Protein AF-A0A373FZ78-F1 (afdb_monomer_lite)

Foldseek 3Di:
DPDPVVVVVVVVVVVVVVVVLVVVLVVVLVVLLVVLVPDPPVPCSVVVSVVSNVVSVVD

Sequence (59 aa):
MSYDFLGDIDRIGMDTYKQGEEDAKKRAIEILASVLENWVHGGDADCIIAEFEEELMKK

Radius of gyration: 18.15 Å; chains: 1; bounding box: 35×23×55 Å

Structure (mmCIF, N/CA/C/O backbone):
data_A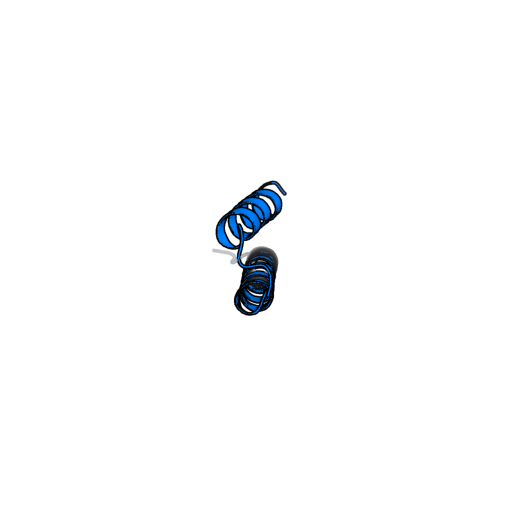F-A0A373FZ78-F1
#
_entry.id   AF-A0A373FZ78-F1
#
loop_
_atom_site.group_PDB
_atom_site.id
_atom_site.type_symbol
_atom_site.label_atom_id
_atom_site.label_alt_id
_atom_site.label_comp_id
_atom_site.label_asym_id
_atom_site.label_entity_id
_atom_site.label_seq_id
_atom_site.pdbx_PDB_ins_code
_atom_site.Cartn_x
_atom_site.Cartn_y
_atom_site.Cartn_z
_atom_site.occupancy
_atom_site.B_iso_or_equiv
_atom_site.auth_seq_id
_atom_site.auth_comp_id
_atom_site.auth_asym_id
_atom_site.auth_atom_id
_atom_site.pdbx_PDB_model_num
ATOM 1 N N . MET A 1 1 ? -20.190 -10.346 36.546 1.00 53.25 1 MET A N 1
ATOM 2 C CA . MET A 1 1 ? -19.794 -9.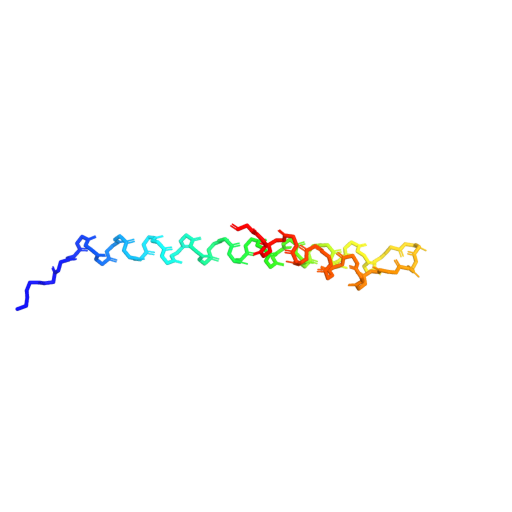880 35.204 1.00 53.25 1 MET A CA 1
ATOM 3 C C . MET A 1 1 ? -20.717 -10.523 34.184 1.00 53.25 1 MET A C 1
ATOM 5 O O . MET A 1 1 ? -20.566 -11.710 33.927 1.00 53.25 1 MET A O 1
ATOM 9 N N . SER A 1 2 ? -21.709 -9.796 33.669 1.00 67.81 2 SER A N 1
ATOM 10 C CA . SER A 1 2 ? -22.414 -10.196 32.448 1.00 67.81 2 SER A CA 1
ATOM 11 C C . SER A 1 2 ? -21.517 -9.799 31.282 1.00 67.81 2 SER A C 1
ATOM 13 O O . SER A 1 2 ? -21.256 -8.618 31.084 1.00 67.81 2 SER A O 1
ATOM 15 N N . TYR A 1 3 ? -20.950 -10.781 30.590 1.00 65.94 3 TYR A N 1
ATOM 16 C CA . TYR A 1 3 ? -20.251 -10.525 29.339 1.00 65.94 3 TYR A CA 1
ATOM 17 C C . TYR A 1 3 ? -21.313 -10.133 28.314 1.00 65.94 3 TYR A C 1
ATOM 19 O O . TYR A 1 3 ? -22.166 -10.955 27.971 1.00 65.94 3 TYR A O 1
ATOM 27 N N . ASP A 1 4 ? -21.302 -8.875 27.879 1.00 80.75 4 ASP A N 1
ATOM 28 C CA . ASP A 1 4 ? -22.190 -8.368 26.836 1.00 80.75 4 ASP A CA 1
ATOM 29 C C . ASP A 1 4 ? -21.722 -8.912 25.481 1.00 80.75 4 ASP A C 1
ATOM 31 O O . ASP A 1 4 ? -21.128 -8.215 24.665 1.00 80.75 4 ASP A O 1
ATOM 35 N N . PHE A 1 5 ? -21.992 -10.201 25.259 1.00 78.31 5 PHE A N 1
ATOM 36 C CA . PHE A 1 5 ? -21.600 -10.988 24.086 1.00 78.31 5 PHE A CA 1
ATOM 37 C C . PHE A 1 5 ? -21.939 -10.299 22.753 1.00 78.31 5 PHE A C 1
ATOM 39 O O . PHE A 1 5 ? -21.196 -10.413 21.783 1.00 78.31 5 PHE A O 1
ATOM 46 N N . LEU A 1 6 ? -23.041 -9.544 22.714 1.00 77.50 6 LEU A N 1
ATOM 47 C CA . LEU A 1 6 ? -23.439 -8.758 21.545 1.00 77.50 6 LEU A CA 1
ATOM 48 C C . LEU A 1 6 ? -22.504 -7.564 21.287 1.00 77.50 6 LEU A C 1
ATOM 50 O O . LEU A 1 6 ? -22.212 -7.270 20.133 1.00 77.50 6 LEU A O 1
ATOM 54 N N . GLY A 1 7 ? -22.003 -6.910 22.338 1.00 81.19 7 GLY A N 1
ATOM 55 C CA . GLY A 1 7 ? -21.037 -5.815 22.216 1.00 81.19 7 GLY A CA 1
ATOM 56 C C . GLY A 1 7 ? -19.656 -6.293 21.767 1.00 81.19 7 GLY A C 1
ATOM 57 O O . GLY A 1 7 ? -18.974 -5.600 21.015 1.00 81.19 7 GLY A O 1
ATOM 58 N N . ASP A 1 8 ? -19.256 -7.505 22.162 1.00 82.62 8 ASP A N 1
ATOM 59 C CA . ASP A 1 8 ? -18.004 -8.102 21.690 1.00 82.62 8 ASP A CA 1
ATOM 60 C C . ASP A 1 8 ? -18.052 -8.462 20.197 1.00 82.62 8 ASP A C 1
ATOM 62 O O . ASP A 1 8 ? -17.079 -8.212 19.488 1.00 82.62 8 ASP A O 1
ATOM 66 N N . ILE A 1 9 ? -19.176 -8.990 19.693 1.00 82.56 9 ILE A N 1
ATOM 67 C CA . ILE A 1 9 ? -19.340 -9.278 18.256 1.00 82.56 9 ILE A CA 1
ATOM 68 C C . ILE A 1 9 ? -19.325 -7.991 17.425 1.00 82.56 9 ILE A C 1
ATOM 70 O O . ILE A 1 9 ? -18.675 -7.959 16.381 1.00 82.56 9 ILE A O 1
ATOM 74 N N . ASP A 1 10 ? -20.005 -6.939 17.885 1.00 81.00 10 ASP A N 1
ATOM 75 C CA . ASP A 1 10 ? -20.031 -5.641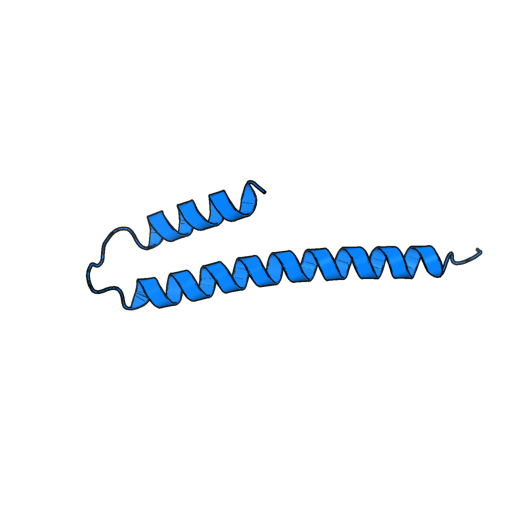 17.199 1.00 81.00 10 ASP A CA 1
ATOM 76 C C . ASP A 1 10 ? -18.620 -5.042 17.083 1.00 81.00 10 ASP A C 1
ATOM 78 O O . ASP A 1 10 ? -18.183 -4.653 15.997 1.00 81.00 10 ASP A O 1
ATOM 82 N N . ARG A 1 11 ? -17.839 -5.107 18.171 1.00 82.88 11 ARG A N 1
ATOM 83 C CA . ARG A 1 11 ? -16.432 -4.690 18.178 1.00 82.88 11 ARG A CA 1
ATOM 84 C C . ARG A 1 11 ? -15.577 -5.506 17.205 1.00 82.88 11 ARG A C 1
ATOM 86 O O . ARG A 1 11 ? -14.851 -4.917 16.411 1.00 82.88 11 ARG A O 1
ATOM 93 N N . ILE A 1 12 ? -15.699 -6.836 17.214 1.00 85.44 12 ILE A N 1
ATOM 94 C CA . ILE A 1 12 ? -14.976 -7.716 16.277 1.00 85.44 12 ILE A CA 1
ATOM 95 C C . ILE A 1 12 ? -15.341 -7.381 14.823 1.00 85.44 12 ILE A C 1
ATOM 97 O O . ILE A 1 12 ? -14.466 -7.330 13.956 1.00 85.44 12 ILE A O 1
ATOM 101 N N . GLY A 1 13 ? -16.620 -7.125 14.540 1.00 84.38 13 GLY A N 1
ATOM 102 C CA . GLY A 1 13 ? -17.081 -6.699 13.219 1.00 84.38 13 GLY A CA 1
ATOM 103 C C . GLY A 1 13 ? -16.450 -5.375 12.782 1.00 84.38 13 GLY A C 1
ATOM 104 O O . GLY A 1 13 ? -15.978 -5.248 11.654 1.00 84.38 13 GLY A O 1
ATOM 105 N N . MET A 1 14 ? -16.370 -4.404 13.689 1.00 85.44 14 MET A N 1
ATOM 106 C CA . MET A 1 14 ? -15.784 -3.100 13.391 1.00 85.44 14 MET A CA 1
ATOM 107 C C . MET A 1 14 ? -14.260 -3.172 13.195 1.00 85.44 14 MET A C 1
ATOM 109 O O . MET A 1 14 ? -13.724 -2.525 12.294 1.00 85.44 14 MET A O 1
ATOM 113 N N . ASP A 1 15 ? -13.565 -3.987 13.988 1.00 86.88 15 ASP A N 1
ATOM 114 C CA . ASP A 1 15 ? -12.117 -4.191 13.873 1.00 86.88 15 ASP A CA 1
ATOM 115 C C . ASP A 1 15 ? -11.750 -4.926 12.574 1.00 86.88 15 ASP A C 1
ATOM 117 O O . ASP A 1 15 ? -10.818 -4.534 11.873 1.00 86.88 15 ASP A O 1
ATOM 121 N N . THR A 1 16 ? -12.522 -5.953 12.203 1.00 85.44 16 THR A N 1
ATOM 122 C CA . THR A 1 16 ? -12.332 -6.685 10.937 1.00 85.44 16 THR A CA 1
ATOM 123 C C . THR A 1 16 ? -12.628 -5.822 9.711 1.00 85.44 16 THR A C 1
ATOM 125 O O . THR A 1 16 ? -11.903 -5.915 8.721 1.00 85.44 16 THR A O 1
ATOM 128 N N . TYR A 1 17 ? -13.630 -4.940 9.776 1.00 85.69 17 TYR A N 1
ATOM 129 C CA . TYR A 1 17 ? -13.894 -3.954 8.725 1.00 85.69 17 TYR A CA 1
ATOM 130 C C . TYR A 1 17 ? -12.711 -2.994 8.537 1.00 85.69 17 TYR A C 1
ATOM 132 O O . TYR A 1 17 ? -12.224 -2.828 7.419 1.00 85.69 17 TYR A O 1
ATOM 140 N N . LYS A 1 18 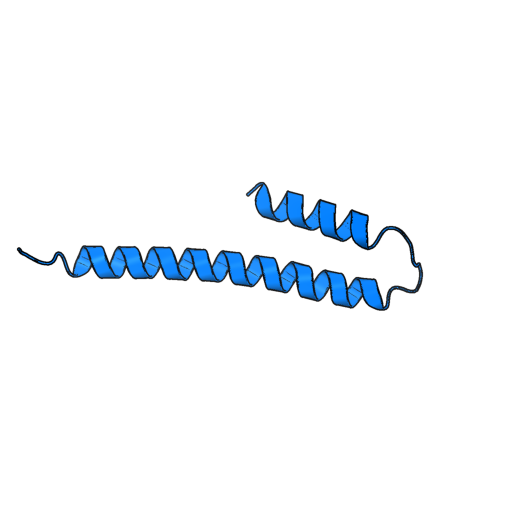? -12.200 -2.411 9.631 1.00 87.44 18 LYS A N 1
ATOM 141 C CA . LYS A 1 18 ? -11.033 -1.515 9.584 1.00 87.44 18 LYS A CA 1
ATOM 142 C C . LYS A 1 18 ? -9.793 -2.216 9.042 1.00 87.44 18 LYS A C 1
ATOM 144 O O . LYS A 1 18 ? -9.091 -1.653 8.211 1.00 87.44 18 LYS A O 1
ATOM 149 N N . GLN A 1 19 ? -9.551 -3.454 9.468 1.00 88.19 19 GLN A N 1
ATOM 150 C CA . GLN A 1 19 ? -8.441 -4.253 8.957 1.00 88.19 19 GLN A CA 1
ATOM 151 C C . GLN A 1 19 ? -8.563 -4.481 7.443 1.00 88.19 19 GLN A C 1
ATOM 153 O O . GLN A 1 19 ? -7.583 -4.325 6.721 1.00 88.19 19 GLN A O 1
ATOM 158 N N . GLY A 1 20 ? -9.769 -4.788 6.953 1.00 88.94 20 GLY A N 1
ATOM 159 C CA . GLY A 1 20 ? -10.026 -4.962 5.523 1.00 88.94 20 GLY A CA 1
ATOM 160 C C . GLY A 1 20 ? -9.794 -3.691 4.700 1.00 88.94 20 GLY A C 1
ATOM 161 O O . GLY A 1 20 ? -9.289 -3.774 3.582 1.00 88.94 20 GLY A O 1
ATOM 162 N N . GLU A 1 21 ? -10.121 -2.518 5.248 1.00 88.00 21 GLU A N 1
ATOM 163 C CA . GLU A 1 21 ? -9.853 -1.229 4.601 1.00 88.00 21 GLU A CA 1
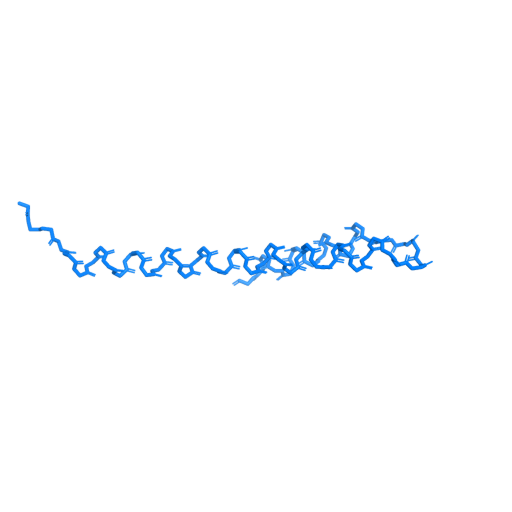ATOM 164 C C . GLU A 1 21 ? -8.344 -0.956 4.482 1.00 88.00 21 GLU A C 1
ATOM 166 O O . GLU A 1 21 ? -7.856 -0.592 3.410 1.00 88.00 21 GLU A O 1
ATOM 171 N N . GLU A 1 22 ? -7.590 -1.208 5.551 1.00 87.44 22 GLU A N 1
ATOM 172 C CA . GLU A 1 22 ? -6.132 -1.049 5.573 1.00 87.44 22 GLU A CA 1
ATOM 173 C C . GLU A 1 22 ? -5.422 -2.048 4.646 1.00 87.44 22 GLU A C 1
ATOM 175 O O . GLU A 1 22 ? -4.484 -1.687 3.931 1.00 87.44 22 GLU A O 1
ATOM 180 N N . ASP A 1 23 ? -5.893 -3.296 4.591 1.00 90.31 23 ASP A N 1
ATOM 181 C CA . ASP A 1 23 ? -5.357 -4.314 3.684 1.00 90.31 23 ASP A CA 1
ATOM 182 C C . ASP A 1 23 ? -5.640 -3.969 2.212 1.00 90.31 23 ASP A C 1
ATOM 184 O O . ASP A 1 23 ? -4.798 -4.208 1.341 1.00 90.31 23 ASP A O 1
ATOM 188 N N . ALA A 1 24 ? -6.798 -3.368 1.915 1.00 89.44 24 ALA A N 1
ATOM 189 C CA . ALA A 1 24 ? -7.125 -2.888 0.575 1.00 89.44 24 ALA A CA 1
ATOM 190 C C . ALA A 1 24 ? -6.234 -1.707 0.152 1.00 89.44 24 ALA A C 1
ATOM 192 O O . ALA A 1 24 ? -5.739 -1.701 -0.977 1.00 89.44 24 ALA A O 1
ATOM 193 N N . LYS A 1 25 ? -5.981 -0.749 1.057 1.00 89.12 25 LYS A N 1
ATOM 194 C CA . LYS A 1 25 ? -5.057 0.377 0.828 1.00 89.12 25 LYS A CA 1
ATOM 195 C C . LYS A 1 25 ? -3.642 -0.118 0.519 1.00 89.12 25 LYS A C 1
ATOM 197 O O . LYS A 1 25 ? -3.073 0.268 -0.499 1.00 89.12 25 LYS A O 1
ATOM 202 N N . LYS A 1 26 ? -3.109 -1.043 1.328 1.00 90.50 26 LYS A N 1
ATOM 203 C CA . LYS A 1 26 ? -1.782 -1.646 1.098 1.00 90.50 26 LYS A CA 1
ATOM 204 C C . LYS A 1 26 ? -1.687 -2.336 -0.257 1.00 90.50 26 LYS A C 1
ATOM 206 O O . LYS A 1 26 ? -0.763 -2.059 -1.014 1.00 90.50 26 LYS A O 1
ATOM 211 N N . ARG A 1 27 ? -2.680 -3.162 -0.605 1.00 91.88 27 ARG A N 1
ATOM 212 C CA . ARG A 1 27 ? -2.710 -3.836 -1.912 1.00 91.88 27 ARG A CA 1
ATOM 213 C C . ARG A 1 27 ? -2.742 -2.855 -3.079 1.00 91.88 27 ARG A C 1
ATOM 215 O O . ARG A 1 27 ? -2.117 -3.119 -4.100 1.00 91.88 27 ARG A O 1
ATOM 222 N N . ALA A 1 28 ? -3.466 -1.744 -2.954 1.00 91.38 28 ALA A N 1
ATOM 223 C CA . ALA A 1 28 ? -3.509 -0.725 -3.999 1.00 91.38 28 ALA A CA 1
ATOM 224 C C . ALA A 1 28 ? -2.126 -0.092 -4.228 1.00 91.38 28 ALA A C 1
ATOM 226 O O . ALA A 1 28 ? -1.715 0.057 -5.378 1.00 91.38 28 ALA A O 1
ATOM 227 N N . ILE A 1 29 ? -1.394 0.207 -3.149 1.00 90.25 29 ILE A N 1
ATOM 228 C CA . ILE A 1 29 ? -0.024 0.737 -3.204 1.00 90.25 29 ILE A CA 1
ATOM 229 C C . ILE A 1 29 ? 0.936 -0.291 -3.818 1.00 90.25 29 ILE A C 1
ATOM 231 O O . ILE A 1 29 ? 1.705 0.052 -4.710 1.00 90.25 29 ILE A O 1
ATOM 235 N N . GLU A 1 30 ? 0.863 -1.561 -3.409 1.00 91.44 30 GLU A N 1
ATOM 236 C CA . GLU A 1 30 ? 1.713 -2.631 -3.957 1.00 91.44 30 GLU A CA 1
ATOM 237 C C . GLU A 1 30 ? 1.496 -2.837 -5.462 1.00 91.44 30 GLU A C 1
ATOM 239 O O . GLU A 1 30 ? 2.454 -2.976 -6.224 1.00 91.44 30 GLU A O 1
ATOM 244 N N . ILE A 1 31 ? 0.236 -2.829 -5.911 1.00 91.44 31 ILE A N 1
ATOM 245 C CA . ILE A 1 31 ? -0.098 -2.936 -7.335 1.00 91.44 31 ILE A CA 1
ATOM 246 C C . ILE A 1 31 ? 0.449 -1.728 -8.096 1.00 91.44 31 ILE A C 1
ATOM 248 O O . ILE A 1 31 ? 1.045 -1.901 -9.159 1.00 91.44 31 ILE A O 1
ATOM 252 N N . LEU A 1 32 ? 0.275 -0.517 -7.558 1.00 89.75 32 LEU A N 1
ATOM 253 C CA . LEU A 1 32 ? 0.789 0.701 -8.175 1.00 89.75 32 LEU A CA 1
ATOM 254 C C . LEU A 1 32 ? 2.317 0.654 -8.296 1.00 89.75 32 LEU A C 1
ATOM 256 O O . LEU A 1 32 ? 2.843 0.877 -9.382 1.00 89.75 32 LEU A O 1
ATOM 260 N N . ALA A 1 33 ? 3.022 0.277 -7.229 1.00 88.38 33 ALA A N 1
ATOM 261 C CA . ALA A 1 33 ? 4.471 0.107 -7.245 1.00 88.38 33 ALA A CA 1
ATOM 262 C C . ALA A 1 33 ? 4.918 -0.922 -8.299 1.00 88.38 33 ALA A C 1
ATOM 264 O O . ALA A 1 33 ? 5.854 -0.660 -9.050 1.00 88.38 33 ALA A O 1
ATOM 265 N N . SER A 1 34 ? 4.210 -2.049 -8.432 1.00 89.25 34 SER A N 1
ATOM 266 C CA . SER A 1 34 ? 4.507 -3.073 -9.446 1.00 89.25 34 SER A CA 1
ATOM 267 C C . SER A 1 34 ? 4.309 -2.577 -10.886 1.00 89.25 34 SER A C 1
ATOM 269 O O . SER A 1 34 ? 5.093 -2.916 -11.777 1.00 89.25 34 SER A O 1
ATOM 271 N N . VAL A 1 35 ? 3.288 -1.748 -11.129 1.00 88.06 35 VAL A N 1
ATOM 272 C CA . VAL A 1 35 ? 3.070 -1.099 -12.433 1.00 88.06 35 VAL A CA 1
ATOM 273 C C . VAL A 1 35 ? 4.194 -0.105 -12.735 1.00 88.06 35 VAL A C 1
ATOM 275 O O . VAL A 1 35 ? 4.692 -0.069 -13.861 1.00 88.06 35 VAL A O 1
ATOM 278 N N . LEU A 1 36 ? 4.608 0.672 -11.731 1.00 86.44 36 LEU A N 1
ATOM 279 C CA . LEU A 1 36 ? 5.651 1.688 -11.860 1.00 86.44 36 LEU A CA 1
ATOM 280 C C . LEU A 1 36 ? 7.058 1.084 -12.011 1.00 86.44 36 LEU A C 1
ATOM 282 O O . LEU A 1 36 ? 7.884 1.659 -12.716 1.00 86.44 36 LEU A O 1
ATOM 286 N N . GLU A 1 37 ? 7.317 -0.097 -11.442 1.00 83.44 37 GLU A N 1
ATOM 287 C CA . GLU A 1 37 ? 8.594 -0.823 -11.557 1.00 83.44 37 GLU A CA 1
ATOM 288 C C . GLU A 1 37 ? 8.978 -1.121 -13.017 1.00 83.44 37 GLU A C 1
ATOM 290 O O . GLU A 1 37 ? 10.144 -1.025 -13.395 1.00 83.44 37 GLU A O 1
ATOM 295 N N . ASN A 1 38 ? 7.994 -1.449 -13.859 1.00 79.56 38 ASN A N 1
ATOM 296 C CA . ASN A 1 38 ? 8.207 -1.766 -15.274 1.00 79.56 38 ASN A CA 1
ATOM 297 C C . ASN A 1 38 ? 7.895 -0.583 -16.201 1.00 79.56 38 ASN A C 1
ATOM 299 O O . ASN A 1 38 ? 7.783 -0.750 -17.422 1.00 79.56 38 ASN A O 1
ATOM 303 N N . TRP A 1 39 ? 7.719 0.618 -15.646 1.00 84.69 39 TRP A N 1
ATOM 304 C CA . TRP A 1 39 ? 7.301 1.763 -16.435 1.00 84.69 39 TRP A CA 1
ATOM 305 C C . TRP A 1 39 ? 8.463 2.318 -17.265 1.00 84.69 39 TRP A C 1
ATOM 307 O O . TRP A 1 39 ? 9.491 2.753 -16.755 1.00 84.69 39 TRP A O 1
ATOM 317 N N . VAL A 1 40 ? 8.283 2.300 -18.590 1.00 68.19 40 VAL A N 1
ATOM 318 C CA . VAL A 1 40 ? 9.319 2.617 -19.594 1.00 68.19 40 VAL A CA 1
ATOM 319 C C . VAL A 1 40 ? 9.807 4.074 -19.547 1.00 68.19 40 VAL A C 1
ATOM 321 O O . VAL A 1 40 ? 10.883 4.392 -20.054 1.00 68.19 40 VAL A O 1
ATOM 324 N N . HIS A 1 41 ? 9.026 4.964 -18.937 1.00 69.69 41 HIS A N 1
ATOM 325 C CA . HIS A 1 41 ? 9.394 6.348 -18.675 1.00 69.69 41 HIS A CA 1
ATOM 326 C C . HIS A 1 41 ? 9.777 6.452 -17.201 1.00 69.69 41 HIS A C 1
ATOM 328 O O . HIS A 1 41 ? 8.949 6.789 -16.366 1.00 69.69 41 HIS A O 1
ATOM 334 N N . GLY A 1 42 ? 11.018 6.076 -16.886 1.00 62.06 42 GLY A N 1
ATOM 335 C CA . GLY A 1 42 ? 11.559 6.077 -15.526 1.00 62.06 42 GLY A CA 1
ATOM 336 C C . GLY A 1 42 ? 11.681 7.488 -14.952 1.00 62.06 42 GLY A C 1
ATOM 337 O O . GLY A 1 42 ? 12.762 8.070 -14.955 1.00 62.06 42 GLY A O 1
ATOM 338 N N . GLY A 1 43 ? 10.565 8.036 -14.486 1.00 72.75 43 GLY A N 1
ATOM 339 C CA . GLY A 1 43 ? 10.477 9.334 -13.835 1.00 72.75 43 GLY A CA 1
ATOM 340 C C . GLY A 1 43 ? 9.362 9.333 -12.795 1.00 72.75 43 GLY A C 1
ATOM 341 O O . GLY A 1 43 ? 8.259 8.869 -13.070 1.00 72.75 43 GLY A O 1
ATOM 342 N N . ASP A 1 44 ? 9.694 9.828 -11.602 1.00 81.94 44 ASP A N 1
ATOM 343 C CA . ASP A 1 44 ? 8.788 10.155 -10.493 1.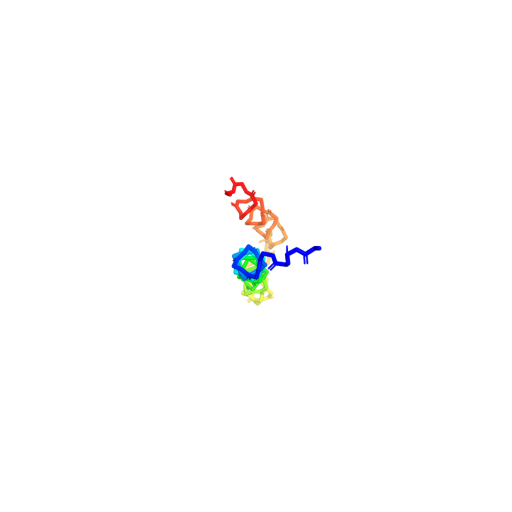00 81.94 44 ASP A CA 1
ATOM 344 C C . ASP A 1 44 ? 7.914 9.019 -9.931 1.00 81.94 44 ASP A C 1
ATOM 346 O O . ASP A 1 44 ? 6.913 9.289 -9.270 1.00 81.94 44 ASP A O 1
ATOM 350 N N . ALA A 1 45 ? 8.307 7.751 -10.105 1.00 84.00 45 ALA A N 1
ATOM 351 C CA . ALA A 1 45 ? 7.608 6.612 -9.497 1.00 84.00 45 ALA A CA 1
ATOM 352 C C . ALA A 1 45 ? 7.417 6.795 -7.977 1.00 84.00 45 ALA A C 1
ATOM 354 O O . ALA A 1 45 ? 6.299 6.671 -7.481 1.00 84.00 45 ALA A O 1
ATOM 355 N N . ASP A 1 46 ? 8.475 7.180 -7.258 1.00 83.19 46 ASP A N 1
ATOM 356 C CA . ASP A 1 46 ? 8.409 7.451 -5.817 1.00 83.19 46 ASP A CA 1
ATOM 357 C C . ASP A 1 46 ? 7.492 8.640 -5.471 1.00 83.19 46 ASP A C 1
ATOM 359 O O . ASP A 1 46 ? 6.778 8.597 -4.472 1.00 83.19 46 ASP A O 1
ATOM 363 N N . CYS A 1 47 ? 7.464 9.691 -6.302 1.00 88.06 47 CYS A N 1
ATOM 364 C CA . CYS A 1 47 ? 6.609 10.862 -6.070 1.00 88.06 47 CYS A CA 1
ATOM 365 C C . CYS A 1 47 ? 5.124 10.528 -6.273 1.00 88.06 47 CYS A C 1
ATOM 367 O O . CYS A 1 47 ? 4.280 10.997 -5.514 1.00 88.06 47 CYS A O 1
ATOM 369 N N . ILE A 1 48 ? 4.809 9.690 -7.265 1.00 86.94 48 ILE A N 1
ATOM 370 C CA . ILE A 1 48 ? 3.440 9.242 -7.554 1.00 86.94 48 ILE A CA 1
ATOM 371 C C . ILE A 1 48 ? 2.935 8.307 -6.455 1.00 86.94 48 ILE A C 1
ATOM 373 O O . ILE A 1 48 ? 1.783 8.419 -6.041 1.00 86.94 48 ILE A O 1
ATOM 377 N N . ILE A 1 49 ? 3.783 7.396 -5.965 1.00 89.69 49 ILE A N 1
ATOM 378 C CA . ILE A 1 49 ? 3.429 6.509 -4.850 1.00 89.69 49 ILE A CA 1
ATOM 379 C C . ILE A 1 49 ? 3.145 7.337 -3.594 1.00 89.69 49 ILE A C 1
ATOM 381 O O . ILE A 1 49 ? 2.100 7.143 -2.979 1.00 89.69 49 ILE A O 1
ATOM 385 N N . ALA A 1 50 ? 4.009 8.301 -3.266 1.00 88.88 50 ALA A N 1
ATOM 386 C CA . ALA A 1 50 ? 3.820 9.164 -2.103 1.00 88.88 50 ALA A CA 1
ATOM 387 C C . ALA A 1 50 ? 2.528 10.003 -2.187 1.00 88.88 50 ALA A C 1
ATOM 389 O O . ALA A 1 50 ? 1.775 10.069 -1.218 1.00 88.88 50 ALA A O 1
ATOM 390 N N . GLU A 1 51 ? 2.227 10.603 -3.345 1.00 88.38 51 GLU A N 1
ATOM 391 C CA . GLU A 1 51 ? 0.977 11.354 -3.551 1.00 88.38 51 GLU A CA 1
ATOM 392 C C . GLU A 1 51 ? -0.258 10.443 -3.432 1.00 88.38 51 GLU A C 1
ATOM 394 O O . GLU A 1 51 ? -1.269 10.815 -2.833 1.00 88.38 51 GLU A O 1
ATOM 399 N N . PHE A 1 52 ? -0.164 9.213 -3.942 1.00 89.06 52 PHE A N 1
ATOM 400 C CA . PHE A 1 52 ? -1.232 8.222 -3.840 1.00 89.06 52 PHE A CA 1
ATOM 401 C C . PHE A 1 52 ? -1.461 7.741 -2.398 1.00 89.06 52 PHE A C 1
ATOM 403 O O . PHE A 1 52 ? -2.609 7.587 -1.980 1.00 89.06 52 PHE A O 1
ATOM 410 N N . GLU A 1 53 ? -0.395 7.543 -1.617 1.00 87.69 53 GLU A N 1
ATOM 411 C CA . GLU A 1 53 ? -0.483 7.239 -0.185 1.00 87.69 53 GLU A CA 1
ATOM 412 C C . GLU A 1 53 ? -1.174 8.366 0.592 1.00 87.69 53 GLU A C 1
ATOM 414 O O . GLU A 1 53 ? -2.074 8.096 1.392 1.00 87.69 53 GLU A O 1
ATOM 419 N N . GLU A 1 54 ? -0.822 9.629 0.329 1.00 88.00 54 GLU A N 1
ATOM 420 C CA . GLU A 1 54 ? -1.462 10.775 0.983 1.00 88.00 54 GLU A CA 1
ATOM 421 C C . GLU A 1 54 ? -2.962 10.869 0.669 1.00 88.00 54 GLU A C 1
ATOM 423 O O . GLU A 1 54 ? -3.771 11.089 1.573 1.00 88.00 54 GLU A O 1
ATOM 428 N N . GLU A 1 55 ? -3.364 10.677 -0.589 1.00 86.94 55 GLU A N 1
ATOM 429 C CA . GLU A 1 55 ? -4.779 10.704 -0.981 1.00 86.94 55 GLU A CA 1
ATOM 430 C C . GLU A 1 55 ? -5.579 9.533 -0.383 1.00 86.94 55 GLU A C 1
ATOM 432 O O . GLU A 1 55 ? -6.749 9.703 -0.028 1.00 86.94 55 GLU A O 1
ATOM 437 N N . LEU A 1 56 ? -4.956 8.363 -0.190 1.00 84.06 56 LEU A N 1
ATOM 438 C CA . LEU A 1 56 ? -5.575 7.225 0.504 1.00 84.06 56 LEU A CA 1
ATOM 439 C C . LEU A 1 56 ? -5.752 7.456 2.014 1.00 84.06 56 LEU A C 1
ATOM 441 O O . LEU A 1 56 ? -6.663 6.871 2.605 1.00 84.06 56 LEU A O 1
ATOM 445 N N . MET A 1 57 ? -4.911 8.289 2.637 1.00 79.31 57 MET A N 1
ATOM 446 C CA . MET A 1 57 ? -4.975 8.614 4.070 1.00 79.31 57 MET A CA 1
ATOM 447 C C . MET A 1 57 ? -5.868 9.820 4.402 1.00 79.31 57 MET A C 1
ATOM 449 O O . MET A 1 57 ? -6.253 9.989 5.557 1.00 79.31 57 MET A O 1
ATOM 453 N N . LYS A 1 58 ? -6.215 10.666 3.424 1.00 75.75 58 LYS A N 1
ATOM 454 C CA . LYS A 1 58 ? -7.089 11.844 3.623 1.00 75.75 58 LYS A CA 1
ATOM 455 C C . LYS A 1 58 ? -8.582 11.511 3.766 1.00 75.75 58 LYS A C 1
ATOM 457 O O . LYS A 1 58 ? -9.382 12.430 3.954 1.00 75.75 58 LYS A O 1
ATOM 462 N N . LYS A 1 59 ? -8.967 10.240 3.656 1.00 52.97 59 LYS A N 1
ATOM 463 C CA . LYS A 1 59 ? -10.356 9.767 3.691 1.00 52.97 59 LYS A CA 1
ATOM 464 C C . LYS A 1 59 ? -10.677 9.078 5.010 1.00 52.97 59 LYS A C 1
ATOM 466 O O . LYS A 1 59 ? -11.798 9.319 5.509 1.00 52.97 59 LYS A O 1
#

pLDDT: mean 83.05, std 8.73, range [52.97, 91.88]

Secondary structure (DSSP, 8-state):
----HHHHHHHHHHHHHHHHHHHHHHHHHHHHHHHHHT-SS-S-HHHHHHHHHHHHH--